Protein AF-A0A3S1BSV2-F1 (afdb_monomer)

Solvent-accessible surface area (backbone atoms only — not comparable to full-atom values): 4365 Å² total; per-residue (Å²): 88,69,68,61,48,41,71,79,34,72,82,41,50,76,49,78,41,79,75,43,73,58,93,76,24,28,31,17,39,18,37,33,32,46,90,90,37,82,76,32,65,12,67,29,66,27,72,46,59,67,60,6,41,55,50,1,43,50,47,17,36,40,74,74,71,47,56,79,73,79,74,80,82,78,74,85,130

pLDDT: mean 91.38, std 12.17, range [51.38, 98.69]

Sequence (77 aa):
MLDQFRSVYPNGCLISEVTQIFKTEFVVRVTVIVDGVARATGLAMDVRVTVAEDIARARALAVLGIMEIPKPVISPT

InterPro domains:
  IPR059827 Slr1353, N-terminal [PF27148] (2-64)

Organism: NCBI:txid447716

Structure (mmCIF, N/CA/C/O backbone):
data_AF-A0A3S1BSV2-F1
#
_entry.id   AF-A0A3S1BSV2-F1
#
loop_
_atom_site.group_PDB
_atom_site.id
_atom_site.type_symbol
_atom_site.label_atom_id
_atom_site.label_alt_id
_atom_site.label_comp_id
_atom_site.label_asym_id
_atom_site.label_entity_id
_atom_site.label_seq_id
_atom_site.pdbx_PDB_ins_code
_atom_site.Cartn_x
_atom_site.Cartn_y
_atom_site.Cartn_z
_atom_site.occupancy
_atom_site.B_iso_or_equiv
_atom_site.auth_seq_id
_atom_site.auth_comp_id
_atom_site.auth_asym_id
_atom_site.auth_atom_id
_atom_site.pdbx_PDB_model_num
ATOM 1 N N . MET A 1 1 ? 7.236 10.525 -2.926 1.00 85.06 1 MET A N 1
ATOM 2 C CA . MET A 1 1 ? 7.178 9.046 -2.966 1.00 85.06 1 MET A CA 1
ATOM 3 C C . MET A 1 1 ? 6.454 8.545 -4.217 1.00 85.06 1 MET A C 1
ATOM 5 O O . MET A 1 1 ? 7.064 7.823 -4.992 1.00 85.06 1 MET A O 1
ATOM 9 N N . LEU A 1 2 ? 5.203 8.958 -4.470 1.00 85.94 2 LEU A N 1
ATOM 10 C CA . LEU A 1 2 ? 4.452 8.504 -5.653 1.00 85.94 2 LEU A CA 1
ATOM 11 C C . LEU A 1 2 ? 5.094 8.918 -6.992 1.00 85.94 2 LEU A C 1
ATOM 13 O O . LEU A 1 2 ? 5.137 8.111 -7.912 1.00 85.94 2 LEU A O 1
ATOM 17 N N . ASP A 1 3 ? 5.654 10.126 -7.089 1.00 90.00 3 ASP A N 1
ATOM 18 C CA . ASP A 1 3 ? 6.343 10.568 -8.315 1.00 90.00 3 ASP A CA 1
ATOM 19 C C . ASP A 1 3 ? 7.591 9.728 -8.610 1.00 90.00 3 ASP A C 1
ATOM 21 O O . ASP A 1 3 ? 7.843 9.353 -9.751 1.00 90.00 3 ASP A O 1
ATOM 25 N N . GLN A 1 4 ? 8.340 9.360 -7.566 1.00 90.81 4 GLN A N 1
ATOM 26 C CA . GLN A 1 4 ? 9.489 8.465 -7.692 1.00 90.81 4 GLN A CA 1
ATOM 27 C C . GLN A 1 4 ? 9.049 7.067 -8.140 1.00 90.81 4 GLN A C 1
ATOM 29 O O . GLN A 1 4 ? 9.674 6.486 -9.020 1.00 90.81 4 GLN A O 1
ATOM 34 N N . PHE A 1 5 ? 7.943 6.556 -7.591 1.00 92.62 5 PHE A N 1
ATOM 35 C CA . PHE A 1 5 ? 7.345 5.307 -8.055 1.00 92.62 5 PHE A CA 1
ATOM 36 C C . PHE A 1 5 ? 6.969 5.367 -9.538 1.00 92.62 5 PHE A C 1
ATOM 38 O O . PHE A 1 5 ? 7.382 4.493 -10.291 1.00 92.62 5 PHE A O 1
ATOM 45 N N . ARG A 1 6 ? 6.264 6.417 -9.974 1.00 92.94 6 ARG A N 1
ATOM 46 C CA . ARG A 1 6 ? 5.862 6.600 -11.380 1.00 92.94 6 ARG A CA 1
ATOM 47 C C . ARG A 1 6 ? 7.046 6.796 -12.329 1.00 92.94 6 ARG A C 1
ATOM 49 O O . ARG A 1 6 ? 6.948 6.418 -13.487 1.00 92.94 6 ARG A O 1
ATOM 56 N N . SER A 1 7 ? 8.155 7.358 -11.851 1.00 93.06 7 SER A N 1
ATOM 57 C CA . SER A 1 7 ? 9.389 7.495 -12.636 1.00 93.06 7 SER A CA 1
ATOM 58 C C . SER A 1 7 ? 10.027 6.136 -12.950 1.00 93.06 7 SER A C 1
ATOM 60 O O . SER A 1 7 ? 10.448 5.894 -14.078 1.00 93.06 7 SER A O 1
ATOM 62 N N . VAL A 1 8 ? 10.056 5.224 -11.971 1.00 93.38 8 VAL A N 1
ATOM 63 C CA . VAL A 1 8 ? 10.654 3.885 -12.130 1.00 93.38 8 VAL A CA 1
ATOM 64 C C . VAL A 1 8 ? 9.676 2.888 -12.762 1.00 93.38 8 VAL A C 1
ATOM 66 O O . VAL A 1 8 ? 10.082 2.039 -13.550 1.00 93.38 8 VAL A O 1
ATOM 69 N N . TYR A 1 9 ? 8.384 3.006 -12.450 1.00 94.12 9 TYR A N 1
ATOM 70 C CA . TYR A 1 9 ? 7.317 2.119 -12.916 1.00 94.12 9 TYR A CA 1
ATOM 71 C C . TYR A 1 9 ? 6.160 2.931 -13.532 1.00 94.12 9 TYR A C 1
ATOM 73 O O . TYR A 1 9 ? 5.110 3.073 -12.902 1.00 94.12 9 TYR A O 1
ATOM 81 N N . PRO A 1 10 ? 6.300 3.455 -14.767 1.00 92.88 10 PRO A N 1
ATOM 82 C CA . PRO A 1 10 ? 5.306 4.351 -15.375 1.00 92.88 10 PRO A CA 1
ATOM 83 C C . PRO A 1 10 ? 3.917 3.730 -15.545 1.00 92.88 10 PRO A C 1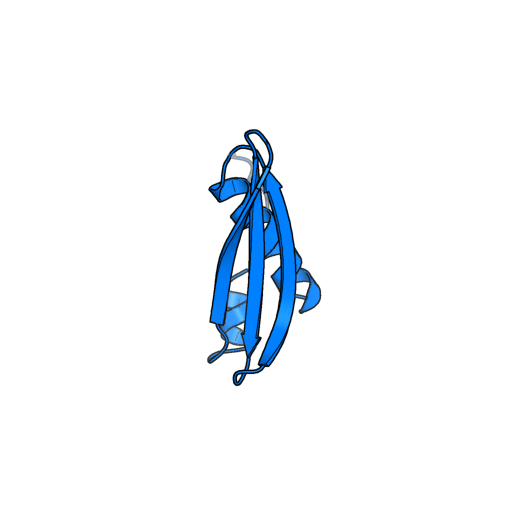
ATOM 85 O O . PRO A 1 10 ? 2.907 4.412 -15.390 1.00 92.88 10 PRO A O 1
ATOM 88 N N . ASN A 1 11 ? 3.877 2.425 -15.823 1.00 94.00 11 ASN A N 1
ATOM 89 C CA . ASN A 1 11 ? 2.643 1.649 -15.966 1.00 94.00 11 ASN A CA 1
ATOM 90 C C . ASN A 1 11 ? 2.256 0.913 -14.672 1.00 94.00 11 ASN A C 1
ATOM 92 O O . ASN A 1 11 ? 1.311 0.126 -14.662 1.00 94.00 11 ASN A O 1
ATOM 96 N N . GLY A 1 12 ? 3.013 1.119 -13.591 1.00 95.25 12 GLY A N 1
ATOM 97 C CA . GLY A 1 12 ? 2.724 0.523 -12.298 1.00 95.25 12 GLY A CA 1
ATOM 98 C C . GLY A 1 12 ? 1.525 1.192 -11.635 1.00 95.25 12 GLY A C 1
ATOM 99 O O . GLY A 1 12 ? 1.286 2.392 -11.789 1.00 95.25 12 GLY A O 1
ATOM 100 N N . CYS A 1 13 ? 0.785 0.427 -10.843 1.00 95.81 13 CYS A N 1
ATOM 101 C CA . CYS A 1 13 ? -0.294 0.958 -10.023 1.00 95.81 13 CYS A CA 1
ATOM 102 C C . CYS A 1 13 ? -0.201 0.453 -8.583 1.00 95.81 13 CYS A C 1
ATOM 104 O O . CYS A 1 13 ? 0.480 -0.529 -8.276 1.00 95.81 13 CYS A O 1
ATOM 106 N N . LEU A 1 14 ? -0.878 1.166 -7.687 1.00 96.62 14 LEU A N 1
ATOM 107 C CA . LEU A 1 14 ? -1.083 0.740 -6.312 1.00 96.62 14 LEU A CA 1
ATOM 108 C C . LEU A 1 14 ? -2.567 0.479 -6.110 1.00 96.62 14 LEU A C 1
ATOM 110 O O . LEU A 1 14 ? -3.402 1.285 -6.517 1.00 96.62 14 LEU A O 1
ATOM 114 N N . ILE A 1 15 ? -2.871 -0.629 -5.454 1.00 97.62 15 ILE A N 1
ATOM 115 C CA . ILE A 1 15 ? -4.215 -0.974 -5.011 1.00 97.62 15 ILE A CA 1
ATOM 116 C C . ILE A 1 15 ? -4.197 -0.909 -3.488 1.00 97.62 15 ILE A C 1
ATOM 118 O O . ILE A 1 15 ? -3.374 -1.575 -2.864 1.00 97.62 15 ILE A O 1
ATOM 122 N N . SER A 1 16 ? -5.063 -0.081 -2.907 1.00 98.00 16 SER A N 1
ATOM 123 C CA . SER A 1 16 ? -5.246 0.035 -1.459 1.00 98.00 16 SER A CA 1
ATOM 124 C C . SER A 1 16 ? -6.609 -0.519 -1.076 1.00 98.00 16 SER A C 1
ATOM 126 O O . SER A 1 16 ? -7.622 -0.135 -1.660 1.00 98.00 16 SER A O 1
ATOM 128 N N . GLU A 1 17 ? -6.632 -1.432 -0.112 1.00 98.19 17 GLU A N 1
ATOM 129 C CA . GLU A 1 17 ? -7.831 -2.162 0.286 1.00 98.19 17 GLU A CA 1
ATOM 130 C C . GLU A 1 17 ? -7.914 -2.252 1.806 1.00 98.19 17 GLU A C 1
ATOM 132 O O . GLU A 1 17 ? -6.967 -2.676 2.475 1.00 98.19 17 GLU A O 1
ATOM 137 N N . VAL A 1 18 ? -9.084 -1.930 2.362 1.00 98.25 18 VAL A N 1
ATOM 138 C CA . VAL A 1 18 ? -9.424 -2.333 3.730 1.00 98.25 18 VAL A CA 1
ATOM 139 C C . VAL A 1 18 ? -9.711 -3.829 3.698 1.00 98.25 18 VAL A C 1
ATOM 141 O O . VAL A 1 18 ? -10.737 -4.272 3.192 1.00 98.25 18 VAL A O 1
ATOM 144 N N . THR A 1 19 ? -8.780 -4.613 4.223 1.00 98.06 19 THR A N 1
ATOM 145 C CA . THR A 1 19 ? -8.873 -6.080 4.231 1.00 98.06 19 THR A CA 1
ATOM 146 C C . THR A 1 19 ? -9.705 -6.603 5.389 1.00 98.06 19 THR A C 1
ATOM 148 O O . THR A 1 19 ? -10.333 -7.652 5.276 1.00 98.06 19 THR A O 1
ATOM 151 N N . GLN A 1 20 ? -9.707 -5.869 6.501 1.00 98.00 20 GLN A N 1
ATOM 152 C CA . GLN A 1 20 ? -10.449 -6.214 7.700 1.00 98.00 20 GLN A CA 1
ATOM 153 C C . GLN A 1 20 ? -10.719 -4.960 8.531 1.00 98.00 20 GLN A C 1
ATOM 155 O O . GLN A 1 20 ? -9.927 -4.020 8.542 1.00 98.00 20 GLN A O 1
ATOM 160 N N . ILE A 1 21 ? -11.823 -4.979 9.273 1.00 97.38 21 ILE A N 1
ATOM 161 C CA . ILE A 1 21 ? -12.038 -4.092 10.414 1.00 97.38 21 ILE A CA 1
ATOM 162 C C . ILE A 1 21 ? -11.907 -4.965 11.661 1.00 9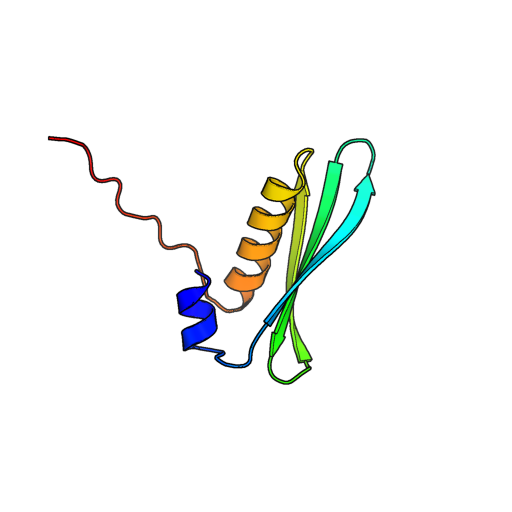7.38 21 ILE A C 1
ATOM 164 O O . ILE A 1 21 ? -12.668 -5.920 11.834 1.00 97.38 21 ILE A O 1
ATOM 168 N N . PHE A 1 22 ? -10.899 -4.697 12.490 1.00 95.25 22 PHE A N 1
ATOM 169 C CA . PHE A 1 22 ? -10.636 -5.440 13.718 1.00 95.25 22 PHE A CA 1
ATOM 170 C C . PHE A 1 22 ? -10.885 -4.527 14.915 1.00 95.25 22 PHE A C 1
ATOM 172 O O . PHE A 1 22 ? -10.162 -3.560 15.139 1.00 95.25 22 PHE A O 1
ATOM 179 N N . LYS A 1 23 ? -11.936 -4.828 15.686 1.00 95.25 23 LYS A N 1
ATOM 180 C CA . LYS A 1 23 ? -12.464 -3.940 16.732 1.00 95.25 23 LYS A CA 1
ATOM 181 C C . LYS A 1 23 ? -12.826 -2.567 16.146 1.00 95.25 23 LYS A C 1
ATOM 183 O O . LYS A 1 23 ? -13.802 -2.464 15.414 1.00 95.25 23 LYS A O 1
ATOM 188 N N . THR A 1 24 ? -12.051 -1.536 16.468 1.00 96.50 24 THR A N 1
ATOM 189 C CA . THR A 1 24 ? -12.232 -0.150 16.017 1.00 96.50 24 THR A CA 1
ATOM 190 C C . THR A 1 24 ? -11.165 0.278 15.010 1.00 96.50 24 THR A C 1
ATOM 192 O O . THR A 1 24 ? -11.085 1.457 14.682 1.00 96.50 24 THR A O 1
ATOM 195 N N . GLU A 1 25 ? -10.316 -0.648 14.563 1.00 98.00 25 GLU A N 1
ATOM 196 C CA . GLU A 1 25 ? -9.175 -0.366 13.696 1.00 98.00 25 GLU A CA 1
ATOM 197 C C . GLU A 1 25 ? -9.374 -0.941 12.296 1.00 98.00 25 GLU A C 1
ATOM 199 O O . GLU A 1 25 ? -9.942 -2.020 12.108 1.00 98.00 25 GLU A O 1
ATOM 204 N N . PHE A 1 26 ? -8.875 -0.214 11.302 1.00 98.56 26 PHE A N 1
ATOM 205 C CA . PHE A 1 26 ? -8.877 -0.613 9.903 1.00 98.56 26 PHE A CA 1
ATOM 206 C C . PHE A 1 26 ? -7.552 -1.282 9.571 1.00 98.56 26 PHE A C 1
ATOM 208 O O . PHE A 1 26 ? -6.501 -0.657 9.689 1.00 98.56 26 PHE A O 1
ATOM 215 N N . VAL A 1 27 ? -7.600 -2.532 9.115 1.00 98.25 27 VAL A N 1
ATOM 216 C CA . VAL A 1 27 ? -6.440 -3.242 8.571 1.00 98.25 27 VAL A CA 1
ATOM 217 C C . VAL A 1 27 ? -6.394 -2.998 7.070 1.00 98.25 27 VAL A C 1
ATOM 219 O O . VAL A 1 27 ? -7.206 -3.535 6.309 1.00 98.25 27 VAL A O 1
ATOM 222 N N . VAL A 1 28 ? -5.434 -2.192 6.635 1.00 98.69 28 VAL A N 1
ATOM 223 C CA . VAL A 1 28 ? -5.255 -1.823 5.230 1.00 98.69 28 VAL A CA 1
ATOM 224 C C . VAL A 1 28 ? -4.089 -2.593 4.633 1.00 98.69 28 VAL A C 1
ATOM 226 O O . VAL A 1 28 ? -3.014 -2.688 5.231 1.00 98.69 28 VAL A O 1
ATOM 229 N N . ARG A 1 29 ? -4.302 -3.115 3.426 1.00 98.69 29 ARG A N 1
ATOM 230 C CA . ARG A 1 29 ? -3.269 -3.674 2.560 1.00 98.69 29 ARG A CA 1
ATOM 231 C C . ARG A 1 29 ? -3.096 -2.770 1.355 1.00 98.69 29 ARG A C 1
ATOM 233 O O . ARG A 1 29 ? -4.072 -2.426 0.698 1.00 98.69 29 ARG A O 1
ATOM 240 N N . VAL A 1 30 ? -1.850 -2.444 1.043 1.00 98.38 30 VAL A N 1
ATOM 241 C CA . VAL A 1 30 ? -1.479 -1.795 -0.211 1.00 98.38 30 VAL A CA 1
ATOM 242 C C . VAL A 1 30 ? -0.617 -2.751 -1.011 1.00 98.38 30 VAL A C 1
ATOM 244 O O . VAL A 1 30 ? 0.416 -3.203 -0.522 1.00 98.38 30 VAL A O 1
ATOM 247 N N . THR A 1 31 ? -1.023 -3.045 -2.239 1.00 98.44 31 THR A N 1
ATOM 248 C CA . THR A 1 31 ? -0.286 -3.902 -3.167 1.00 98.44 31 THR A CA 1
ATOM 249 C C . THR A 1 31 ? 0.178 -3.081 -4.360 1.00 98.44 31 THR A C 1
ATOM 251 O O . THR A 1 31 ? -0.606 -2.373 -4.989 1.00 98.44 31 THR A O 1
ATOM 254 N N . VAL A 1 32 ? 1.466 -3.187 -4.678 1.00 97.81 32 VAL A N 1
ATOM 255 C CA . VAL A 1 32 ? 2.050 -2.607 -5.886 1.00 97.81 32 VAL A CA 1
ATOM 256 C C . VAL A 1 32 ? 1.968 -3.633 -7.007 1.00 97.81 32 VAL A C 1
ATOM 258 O O . VAL A 1 32 ? 2.522 -4.728 -6.884 1.00 97.81 32 VAL A O 1
ATOM 261 N N . ILE A 1 33 ? 1.311 -3.263 -8.100 1.00 97.75 33 ILE A N 1
ATOM 262 C CA . ILE A 1 33 ? 1.208 -4.063 -9.317 1.00 97.75 33 ILE A CA 1
ATOM 263 C C . ILE A 1 33 ? 2.081 -3.419 -10.394 1.00 97.75 33 ILE A C 1
ATOM 265 O O . ILE A 1 33 ? 1.943 -2.233 -10.689 1.00 97.75 33 ILE A O 1
ATOM 269 N N . VAL A 1 34 ? 2.968 -4.207 -10.995 1.00 95.25 34 VAL A N 1
ATOM 270 C CA . VAL A 1 34 ? 3.775 -3.808 -12.156 1.00 95.25 34 VAL A CA 1
ATOM 271 C C . VAL A 1 34 ? 3.644 -4.906 -13.199 1.00 95.25 34 VAL A C 1
ATOM 273 O O . VAL A 1 34 ? 3.881 -6.075 -12.889 1.00 95.25 34 VAL A O 1
ATOM 276 N N . ASP A 1 35 ? 3.235 -4.529 -14.409 1.00 93.44 35 ASP A N 1
ATOM 277 C CA . ASP A 1 35 ? 2.993 -5.446 -15.531 1.00 93.44 35 ASP A CA 1
ATOM 278 C C . ASP A 1 35 ? 2.040 -6.599 -15.166 1.00 93.44 35 ASP A C 1
ATOM 280 O O . ASP A 1 35 ? 2.266 -7.760 -15.498 1.00 93.44 35 ASP A O 1
ATOM 284 N N . GLY A 1 36 ? 0.982 -6.284 -14.409 1.00 92.88 36 GLY A N 1
ATOM 285 C CA . GLY A 1 36 ? -0.023 -7.257 -13.963 1.00 92.88 36 GLY A CA 1
ATOM 286 C C . GLY A 1 36 ? 0.429 -8.194 -12.835 1.00 92.88 36 GLY A C 1
ATOM 287 O O . GLY A 1 36 ? -0.358 -9.027 -12.394 1.00 92.88 36 GLY A O 1
ATOM 288 N N . VAL A 1 37 ? 1.659 -8.054 -12.330 1.00 95.69 37 VAL A N 1
ATOM 289 C CA . VAL A 1 37 ? 2.212 -8.896 -11.260 1.00 95.69 37 VAL A CA 1
ATOM 290 C C . VAL A 1 37 ? 2.350 -8.098 -9.967 1.00 95.69 37 VAL A C 1
ATOM 292 O O . VAL A 1 37 ? 2.875 -6.983 -9.964 1.00 95.69 37 VAL A O 1
ATOM 295 N N . ALA A 1 38 ? 1.931 -8.686 -8.845 1.00 97.06 38 ALA A N 1
ATOM 296 C CA . ALA A 1 38 ? 2.184 -8.123 -7.524 1.00 97.06 38 ALA A CA 1
ATOM 297 C C . ALA A 1 38 ? 3.688 -8.146 -7.213 1.00 97.06 38 ALA A C 1
ATOM 299 O O . ALA A 1 38 ? 4.302 -9.209 -7.133 1.00 97.06 38 ALA A O 1
ATOM 300 N N . ARG A 1 39 ? 4.289 -6.963 -7.056 1.00 96.25 39 ARG A N 1
ATOM 301 C CA . ARG A 1 39 ? 5.730 -6.799 -6.796 1.00 96.25 39 ARG A CA 1
ATOM 302 C C . ARG A 1 39 ? 6.053 -6.508 -5.342 1.00 96.25 39 ARG A C 1
ATOM 304 O O . ARG A 1 39 ? 7.108 -6.908 -4.866 1.00 96.25 39 ARG A O 1
ATOM 311 N N . ALA A 1 40 ? 5.157 -5.824 -4.644 1.00 97.56 40 ALA A N 1
ATOM 312 C CA . ALA A 1 40 ? 5.312 -5.527 -3.231 1.00 97.56 40 ALA A CA 1
ATOM 313 C C . ALA A 1 40 ? 3.950 -5.424 -2.555 1.00 97.56 40 ALA A C 1
ATOM 315 O O . ALA A 1 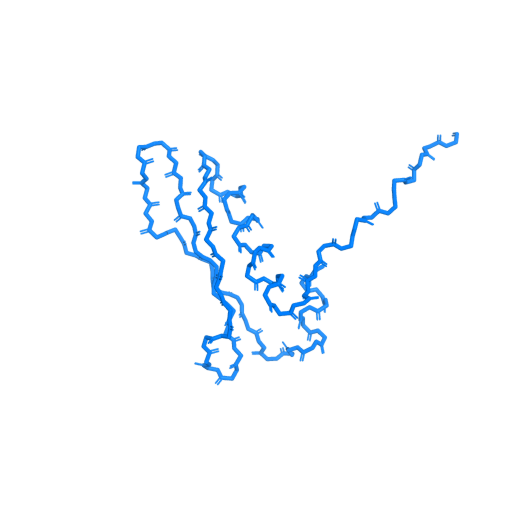40 ? 2.938 -5.136 -3.195 1.00 97.56 40 ALA A O 1
ATOM 316 N N . THR A 1 41 ? 3.920 -5.666 -1.250 1.00 97.81 41 THR A N 1
ATOM 317 C CA . THR A 1 41 ? 2.734 -5.461 -0.423 1.00 97.81 41 THR A CA 1
ATOM 318 C C . THR A 1 41 ? 3.153 -4.873 0.915 1.00 97.81 41 THR A C 1
ATOM 320 O O . THR A 1 41 ? 4.159 -5.280 1.491 1.00 97.81 41 THR A O 1
ATOM 323 N N . GLY A 1 42 ? 2.377 -3.914 1.405 1.00 97.69 42 GLY A N 1
ATOM 324 C CA . GLY A 1 42 ? 2.484 -3.360 2.744 1.00 97.69 42 GLY A CA 1
ATOM 325 C C . GLY A 1 42 ? 1.159 -3.520 3.474 1.00 97.69 42 GLY A C 1
ATOM 326 O O . GLY A 1 42 ? 0.094 -3.416 2.870 1.00 97.69 42 GLY A O 1
ATOM 327 N N . LEU A 1 43 ? 1.230 -3.794 4.772 1.00 98.12 43 LEU A N 1
ATOM 328 C CA . LEU A 1 43 ? 0.067 -3.935 5.643 1.00 98.12 43 LEU A CA 1
ATOM 329 C C . LEU A 1 43 ? 0.209 -2.972 6.816 1.00 98.12 43 LEU A C 1
ATOM 331 O O . LEU A 1 43 ? 1.320 -2.807 7.324 1.00 98.12 43 LEU A O 1
ATOM 335 N N . ALA A 1 44 ? -0.881 -2.369 7.271 1.00 98.38 44 ALA A N 1
ATOM 336 C CA . ALA A 1 44 ? -0.910 -1.576 8.494 1.00 98.38 44 ALA A CA 1
ATOM 337 C C . ALA A 1 44 ? -2.302 -1.580 9.130 1.00 98.38 44 ALA A C 1
ATOM 339 O O . ALA A 1 44 ? -3.281 -1.980 8.502 1.00 98.38 44 ALA A O 1
ATOM 340 N N . MET A 1 45 ? -2.367 -1.148 10.388 1.00 98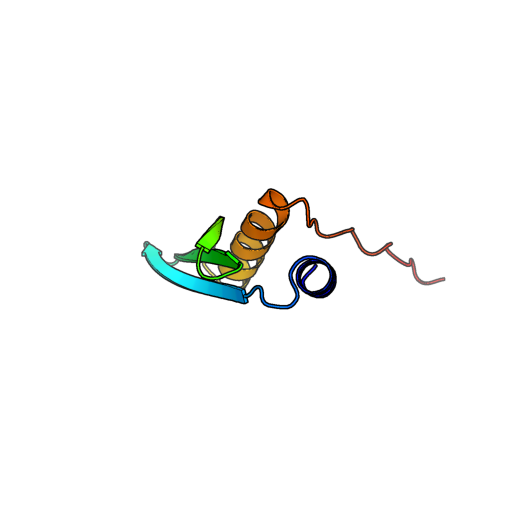.31 45 MET A N 1
ATOM 341 C CA . MET A 1 45 ? -3.593 -1.076 11.172 1.00 98.31 45 MET A CA 1
ATOM 342 C C . MET A 1 45 ? -3.601 0.221 11.981 1.00 98.31 45 MET A C 1
ATOM 344 O O . MET A 1 45 ? -2.591 0.543 12.602 1.00 98.31 45 MET A O 1
ATOM 348 N N . ASP A 1 46 ? -4.709 0.959 11.938 1.00 98.56 46 ASP A N 1
ATOM 349 C CA . ASP A 1 46 ? -4.945 2.172 12.734 1.00 98.56 46 ASP A CA 1
ATOM 350 C C . ASP A 1 46 ? -6.458 2.402 12.868 1.00 98.56 46 ASP A C 1
ATOM 352 O O . ASP A 1 46 ? -7.246 1.985 12.013 1.00 98.56 46 ASP A O 1
ATOM 356 N N . VAL A 1 47 ? -6.882 3.104 13.918 1.00 98.00 47 VAL A N 1
ATOM 357 C CA . VAL A 1 47 ? -8.277 3.550 14.097 1.00 98.00 47 VAL A CA 1
ATOM 358 C C . VAL A 1 47 ? -8.747 4.505 12.993 1.00 98.00 47 VAL A C 1
ATOM 360 O O . VAL A 1 47 ? -9.944 4.638 12.749 1.00 98.00 47 VAL A O 1
A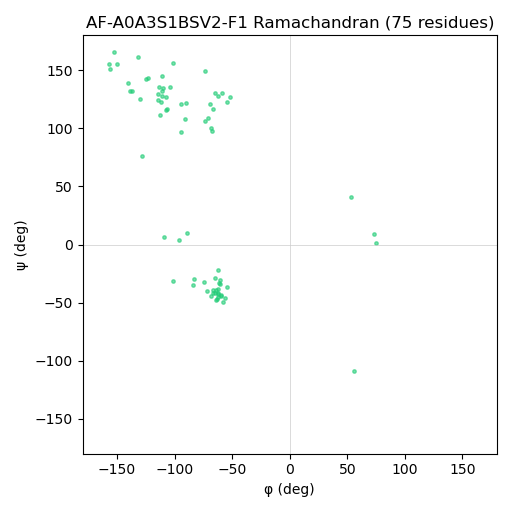TOM 363 N N . ARG A 1 48 ? -7.821 5.167 12.293 1.00 97.81 48 ARG A N 1
ATOM 364 C CA . ARG A 1 48 ? -8.080 6.038 11.144 1.00 97.81 48 ARG A CA 1
ATOM 365 C C . ARG A 1 48 ? -7.626 5.339 9.869 1.00 97.81 48 ARG A C 1
ATOM 367 O O . ARG A 1 48 ? -6.433 5.132 9.657 1.00 97.81 48 ARG A O 1
ATOM 374 N N . VAL A 1 49 ? -8.573 5.056 8.977 1.00 97.69 49 VAL A N 1
ATOM 375 C CA . VAL A 1 49 ? -8.304 4.368 7.702 1.00 97.69 49 VAL A CA 1
ATOM 376 C C . VAL A 1 49 ? -7.225 5.054 6.857 1.00 97.69 49 VAL A C 1
ATOM 378 O O . VAL A 1 49 ? -6.404 4.370 6.259 1.00 97.69 49 VAL A O 1
ATOM 381 N N . THR A 1 50 ? -7.172 6.389 6.855 1.00 97.00 50 THR A N 1
ATOM 382 C CA . THR A 1 50 ? -6.168 7.158 6.103 1.00 97.00 50 THR A CA 1
ATOM 383 C C . THR A 1 50 ? -4.760 6.952 6.649 1.00 97.00 50 THR A C 1
ATOM 385 O O . THR A 1 50 ? -3.824 6.789 5.881 1.00 97.00 50 THR A O 1
ATOM 388 N N . VAL A 1 51 ? -4.605 6.873 7.972 1.00 98.25 51 VAL A N 1
ATOM 389 C CA . VAL A 1 51 ? -3.300 6.626 8.600 1.00 98.25 51 VAL A CA 1
ATOM 390 C C . VAL A 1 51 ? -2.853 5.185 8.374 1.00 98.25 51 VAL A C 1
ATOM 392 O O . VAL A 1 51 ? -1.688 4.948 8.059 1.00 98.25 51 VAL A O 1
ATOM 395 N N . ALA A 1 52 ? -3.775 4.223 8.463 1.00 98.31 52 ALA A N 1
ATOM 396 C CA . ALA A 1 52 ? -3.486 2.844 8.085 1.00 98.31 52 ALA A CA 1
ATOM 397 C C . ALA A 1 52 ? -3.057 2.748 6.607 1.00 98.31 52 ALA A C 1
ATOM 399 O O . ALA A 1 52 ? -2.069 2.08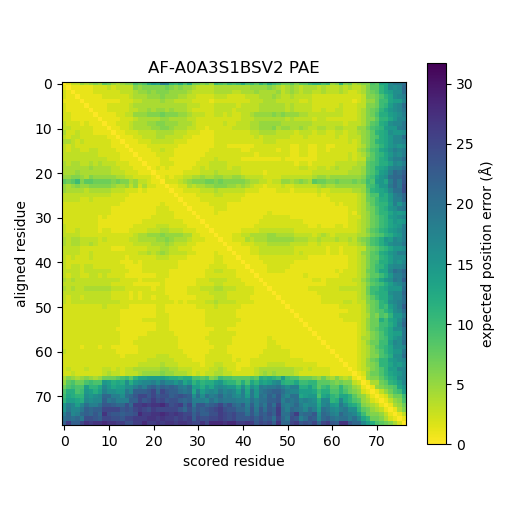7 6.294 1.00 98.31 52 ALA A O 1
ATOM 400 N N . GLU A 1 53 ? -3.743 3.439 5.697 1.00 98.00 53 GLU A N 1
ATOM 401 C CA . GLU A 1 53 ? -3.393 3.470 4.274 1.00 98.00 53 GLU A CA 1
ATOM 402 C C . GLU A 1 53 ? -2.027 4.109 4.020 1.00 98.00 53 GLU A C 1
ATOM 404 O O . GLU A 1 53 ? -1.193 3.486 3.364 1.00 98.00 53 GLU A O 1
ATOM 409 N N . ASP A 1 54 ? -1.748 5.275 4.605 1.00 97.25 54 ASP A N 1
ATOM 410 C CA . ASP A 1 54 ? -0.457 5.954 4.480 1.00 97.25 54 ASP A CA 1
ATOM 411 C C . ASP A 1 54 ? 0.709 5.060 4.929 1.00 97.25 54 ASP A C 1
ATOM 413 O O . ASP A 1 54 ? 1.712 4.931 4.217 1.00 97.25 54 ASP A O 1
ATOM 417 N N . ILE A 1 55 ? 0.570 4.382 6.075 1.00 97.56 55 ILE A N 1
ATOM 418 C CA . ILE A 1 55 ? 1.598 3.472 6.598 1.00 97.56 55 ILE A CA 1
ATOM 419 C C . ILE A 1 55 ? 1.733 2.232 5.703 1.00 97.56 55 ILE A C 1
ATOM 421 O O . ILE A 1 55 ? 2.853 1.815 5.392 1.00 97.56 55 ILE A O 1
ATOM 425 N N . ALA A 1 56 ? 0.622 1.626 5.273 1.00 98.12 56 ALA A N 1
ATOM 426 C CA . ALA A 1 56 ? 0.646 0.461 4.391 1.00 98.12 56 ALA A CA 1
ATOM 427 C C . ALA A 1 56 ? 1.293 0.798 3.038 1.00 98.12 56 ALA A C 1
ATOM 429 O O . ALA A 1 56 ? 2.137 0.044 2.549 1.00 98.12 56 ALA A O 1
ATOM 430 N N . ARG A 1 57 ? 0.976 1.966 2.472 1.00 97.06 57 ARG A N 1
ATOM 431 C CA . ARG A 1 57 ? 1.561 2.489 1.235 1.00 97.06 57 ARG A CA 1
ATOM 432 C C . ARG A 1 57 ? 3.058 2.736 1.380 1.00 97.06 57 ARG A C 1
ATOM 434 O O . ARG A 1 57 ? 3.825 2.298 0.522 1.00 97.06 57 ARG A O 1
ATOM 441 N N . ALA A 1 58 ? 3.484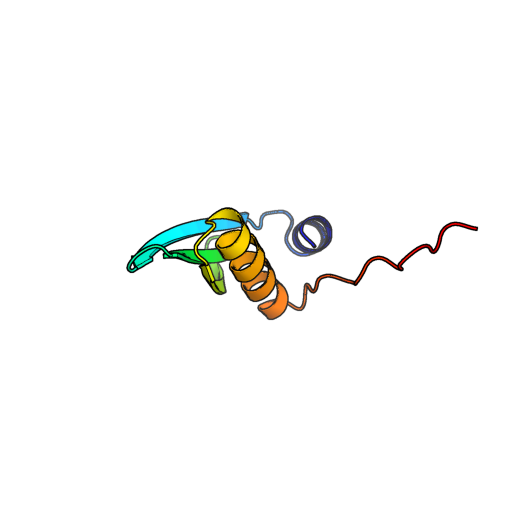 3.386 2.464 1.00 96.19 58 ALA A N 1
ATOM 442 C CA . ALA A 1 58 ? 4.899 3.613 2.743 1.00 96.19 58 ALA A CA 1
ATOM 443 C C . ALA A 1 58 ? 5.672 2.289 2.859 1.00 96.19 58 ALA A C 1
ATOM 445 O O . ALA A 1 58 ? 6.734 2.143 2.257 1.00 96.19 58 ALA A O 1
ATOM 446 N N . ARG A 1 59 ? 5.110 1.290 3.554 1.00 96.75 59 ARG A N 1
ATOM 447 C CA . ARG A 1 59 ? 5.698 -0.057 3.665 1.00 96.75 59 ARG A CA 1
ATOM 448 C C . ARG A 1 59 ? 5.809 -0.752 2.308 1.00 96.75 59 ARG A C 1
ATOM 450 O O . ARG A 1 59 ? 6.864 -1.300 2.004 1.00 96.75 59 ARG A O 1
ATOM 457 N N . ALA A 1 60 ? 4.760 -0.705 1.485 1.00 97.19 60 ALA A N 1
ATOM 458 C CA . ALA A 1 60 ? 4.755 -1.335 0.165 1.00 97.19 60 ALA A CA 1
ATOM 459 C C . ALA A 1 60 ? 5.819 -0.730 -0.767 1.00 97.19 60 ALA A C 1
ATOM 461 O O . ALA A 1 60 ? 6.531 -1.456 -1.456 1.00 97.19 60 ALA A O 1
ATOM 462 N N . LEU A 1 61 ? 5.956 0.598 -0.767 1.00 95.81 61 LEU A N 1
ATOM 463 C CA . LEU A 1 61 ? 6.929 1.300 -1.606 1.00 95.81 61 LEU A CA 1
ATOM 464 C C . LEU A 1 61 ? 8.368 1.160 -1.086 1.00 95.81 61 LEU A C 1
ATOM 466 O O . LEU A 1 61 ? 9.291 1.038 -1.893 1.00 95.81 61 LEU A O 1
ATOM 470 N N . ALA A 1 62 ? 8.562 1.066 0.233 1.00 95.12 62 ALA A N 1
ATOM 471 C CA . ALA A 1 62 ? 9.873 0.821 0.832 1.00 95.12 62 ALA A CA 1
ATOM 472 C C . ALA A 1 62 ? 10.488 -0.521 0.392 1.00 95.12 62 ALA A C 1
ATOM 474 O O . ALA A 1 62 ? 11.701 -0.591 0.200 1.00 95.12 62 ALA A O 1
ATOM 475 N N . VAL A 1 63 ? 9.673 -1.559 0.149 1.00 95.19 63 VAL A N 1
ATOM 476 C CA . VAL A 1 63 ? 10.137 -2.849 -0.409 1.00 95.19 63 VAL A CA 1
ATOM 477 C C . VAL A 1 63 ? 10.777 -2.676 -1.793 1.00 95.19 63 VAL A C 1
ATOM 479 O O . VAL A 1 63 ? 11.701 -3.405 -2.139 1.00 95.19 63 VAL A O 1
ATOM 482 N N . LEU A 1 64 ? 10.335 -1.683 -2.571 1.00 93.75 64 LEU A N 1
ATOM 483 C CA . LEU A 1 64 ? 10.900 -1.339 -3.880 1.00 93.75 64 LEU A CA 1
ATOM 484 C C . LEU A 1 64 ? 12.050 -0.319 -3.789 1.00 93.75 64 LEU A C 1
ATOM 486 O O . LEU A 1 64 ? 12.464 0.230 -4.808 1.00 93.75 64 LEU A O 1
ATOM 490 N N . GLY A 1 65 ? 12.540 -0.021 -2.580 1.00 93.19 65 GLY A N 1
ATOM 491 C CA . GLY A 1 65 ? 13.574 0.989 -2.338 1.00 93.19 65 GLY A CA 1
ATOM 492 C C . GLY A 1 65 ? 13.086 2.437 -2.468 1.00 93.19 65 GLY A C 1
ATOM 493 O O . GLY A 1 65 ? 13.896 3.361 -2.446 1.00 93.19 65 GLY A O 1
ATOM 494 N N . ILE A 1 66 ? 11.774 2.661 -2.593 1.00 92.69 66 ILE A N 1
ATOM 495 C CA . ILE A 1 66 ? 11.174 3.993 -2.712 1.00 92.69 66 ILE A CA 1
ATOM 496 C C . ILE A 1 66 ? 10.749 4.444 -1.317 1.00 92.69 66 ILE A C 1
ATOM 498 O O . ILE A 1 66 ? 9.689 4.075 -0.814 1.00 92.69 66 ILE A O 1
ATOM 502 N N . MET A 1 67 ? 11.601 5.238 -0.678 1.00 85.25 67 MET A N 1
ATOM 503 C CA . MET A 1 67 ? 11.370 5.739 0.674 1.00 85.25 67 MET A CA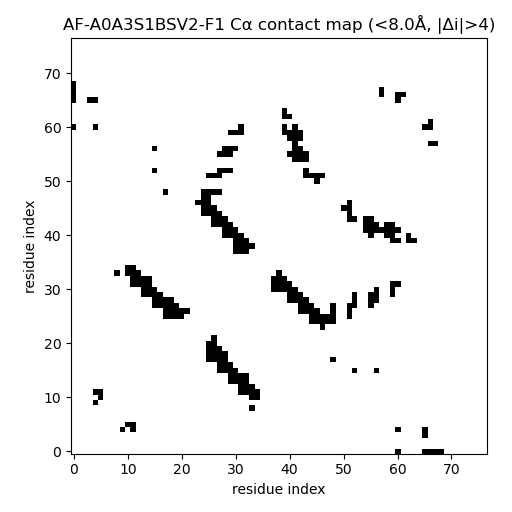 1
ATOM 504 C C . MET A 1 67 ? 10.885 7.186 0.649 1.00 85.25 67 MET A C 1
ATOM 506 O O . MET A 1 67 ? 11.116 7.937 -0.301 1.00 85.25 67 MET A O 1
ATOM 510 N N . GLU A 1 68 ? 10.198 7.595 1.710 1.00 72.12 68 GLU A N 1
ATOM 511 C CA . GLU A 1 68 ? 9.927 9.007 1.928 1.00 72.12 68 GLU A CA 1
ATOM 512 C C . GLU A 1 68 ? 11.247 9.667 2.316 1.00 72.12 68 GLU A C 1
ATOM 514 O O . GLU A 1 68 ? 11.788 9.408 3.387 1.00 72.12 68 GLU A O 1
ATOM 519 N N . ILE A 1 69 ? 11.801 10.482 1.419 1.00 63.34 69 ILE A N 1
ATOM 520 C CA . ILE A 1 69 ? 12.894 11.375 1.788 1.00 63.34 69 ILE A CA 1
ATOM 521 C C . ILE A 1 69 ? 12.264 12.418 2.717 1.00 63.34 69 ILE A C 1
ATOM 523 O O . ILE A 1 69 ? 11.323 13.094 2.281 1.00 63.34 69 ILE A O 1
ATOM 527 N N . PRO A 1 70 ? 12.724 12.560 3.974 1.00 55.50 70 PRO A N 1
ATOM 528 C CA . PRO A 1 70 ? 12.238 13.621 4.838 1.00 55.50 70 PRO A CA 1
ATOM 529 C C . PRO A 1 70 ? 12.433 14.951 4.113 1.00 55.50 70 PRO A C 1
ATOM 531 O O . PRO A 1 70 ? 13.548 15.275 3.696 1.00 55.50 70 PRO A O 1
ATOM 534 N N . LYS A 1 71 ? 11.355 15.720 3.917 1.00 54.59 71 LYS A N 1
ATOM 535 C CA . LYS A 1 71 ? 11.506 17.097 3.437 1.00 54.59 71 LYS A CA 1
ATOM 536 C C . LYS A 1 71 ? 12.382 17.828 4.459 1.00 54.59 71 LYS A C 1
ATOM 538 O O . LYS A 1 71 ? 12.082 17.719 5.651 1.00 54.59 71 LYS A O 1
ATOM 543 N N . PRO A 1 72 ? 13.440 18.547 4.039 1.00 51.38 72 PRO A N 1
ATOM 544 C CA . PRO A 1 72 ? 14.212 19.363 4.961 1.00 51.38 72 PRO A CA 1
ATOM 545 C C . PRO A 1 72 ? 13.249 20.271 5.722 1.00 51.38 72 PRO A C 1
ATOM 547 O O . PRO A 1 72 ? 12.427 20.955 5.106 1.00 51.38 72 PRO A O 1
ATOM 550 N N . VAL A 1 73 ? 13.315 20.244 7.053 1.00 67.69 73 VAL A N 1
ATOM 551 C CA . VAL A 1 73 ? 12.580 21.196 7.883 1.00 67.69 73 VAL A CA 1
ATOM 552 C C . VAL A 1 73 ? 13.218 22.556 7.626 1.00 67.69 73 VAL A C 1
ATOM 554 O O . VAL A 1 73 ? 14.273 22.869 8.169 1.00 67.69 73 VAL A O 1
ATOM 557 N N . ILE A 1 74 ? 12.614 23.341 6.739 1.00 68.25 74 ILE A N 1
ATOM 558 C CA . ILE A 1 74 ? 12.928 24.761 6.601 1.00 68.25 74 ILE A CA 1
ATOM 559 C C . ILE A 1 74 ? 12.433 25.451 7.871 1.00 68.25 74 ILE A C 1
ATOM 561 O O . ILE A 1 74 ? 11.237 25.674 8.045 1.00 68.25 74 ILE A O 1
ATOM 565 N N . SER A 1 75 ? 13.353 25.725 8.794 1.00 56.41 75 SER A N 1
ATOM 566 C CA . SER A 1 75 ? 13.102 26.598 9.937 1.00 56.41 75 SER A CA 1
ATOM 567 C C . SER A 1 75 ? 12.784 28.007 9.420 1.00 56.41 75 SER A C 1
ATOM 569 O O . SER A 1 75 ? 13.560 28.515 8.606 1.00 56.41 75 SER A O 1
ATOM 571 N N . PRO A 1 76 ? 11.672 28.634 9.842 1.00 64.12 76 PRO A N 1
ATOM 572 C CA . PRO A 1 76 ? 11.394 30.019 9.488 1.00 64.12 76 PRO A CA 1
ATOM 573 C C . PRO A 1 76 ? 12.460 30.927 10.118 1.00 64.12 76 PRO A C 1
ATOM 575 O O . PRO A 1 76 ? 12.769 30.776 11.302 1.00 64.12 76 PRO A O 1
ATOM 578 N N . THR A 1 77 ? 13.038 31.809 9.300 1.00 60.41 77 THR A N 1
ATOM 579 C CA . THR A 1 77 ? 13.964 32.877 9.710 1.00 60.41 77 THR A CA 1
ATOM 580 C C . THR A 1 77 ? 13.218 34.012 10.395 1.00 60.41 77 THR A C 1
ATOM 582 O O . THR A 1 77 ? 12.097 34.329 9.933 1.00 60.41 77 THR A O 1
#

Radius of gyration: 14.16 Å; Cα contacts (8 Å, |Δi|>4): 143; chains: 1; bounding box: 27×42×33 Å

Foldseek 3Di:
DVVVVCVVQVPKDKDKDQPDDDPQKTWIKIFIDGPNDTDFIFIAIDSDSVVRRVRRVQRRVVSVVRHPDPDPPPDDD

Mean predicted aligned error: 5.32 Å

Secondary structure (DSSP, 8-state):
-HHHHHHH-TT-EEEEEEEEEETTEEEEEEEEEETTEEEEE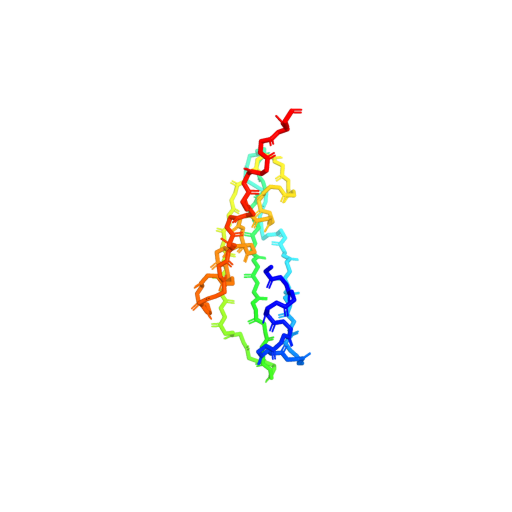EEEEESSHHHHHHHHHHHHHHHTT---PPPP-----

Nearest PDB structures (foldseek):
  8dg5-assembly1_K  TM=6.785E-01  e=3.252E-01  Drosophila melanogaster
  8dg7-assembly1_K  TM=6.961E-01  e=6.330E-01  Drosophila melanogaster
  8c01-assembly1_R  TM=5.909E-01  e=7.144E-01  Saccharomyces cerevisiae
  5b16-assembly1_A  TM=5.073E-01  e=3.455E-01  Homo sapiens
  7pkq-assembly1_e  TM=6.407E-01  e=1.160E+00  Chlamydomonas reinhardtii